Protein AF-X1DSF3-F1 (afdb_monomer_lite)

Organism: NCBI:txid412755

Sequence (59 aa):
MKSDFSNNFEIKIVYDDICAQPGFLMGFGFSALIFNNLSKTHLLFDTGGKGDILIHNIN

Secondary structure (DSSP, 8-state):
-----TTSEEEEEEE-S---STT----SS-EEEEEETTTTEEEEE---S-HHHHHHHH-

Foldseek 3Di:
DPPDCPPQKDKDWQEDCDDPDPQADYDAFTWIWMQGNVVRDIDIDDCGDDNVSSVSSVD

Structure (mmCIF, N/CA/C/O backbone):
data_AF-X1DSF3-F1
#
_entry.id   AF-X1DSF3-F1
#
loop_
_atom_site.group_PDB
_atom_site.id
_atom_sit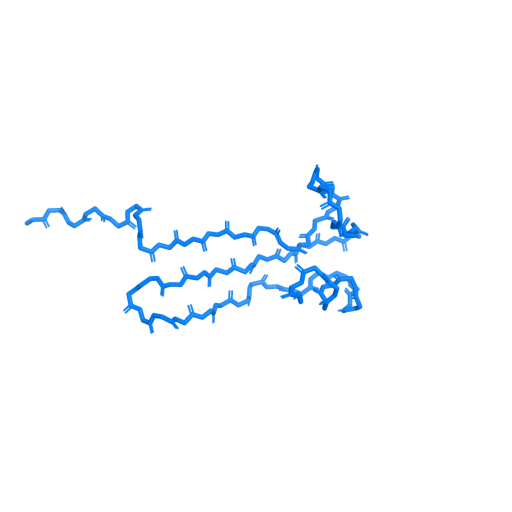e.type_symbol
_atom_site.label_atom_id
_atom_site.label_alt_id
_atom_site.label_comp_id
_atom_site.label_asym_id
_atom_site.label_entity_id
_atom_site.label_seq_id
_atom_site.pdbx_PDB_ins_code
_atom_site.Cartn_x
_atom_site.Cartn_y
_atom_site.Cartn_z
_atom_site.occupancy
_atom_site.B_iso_or_equiv
_atom_site.auth_seq_id
_atom_site.auth_comp_id
_atom_site.auth_asym_id
_atom_site.auth_atom_id
_atom_site.pdbx_PDB_model_num
ATOM 1 N N . MET A 1 1 ? -16.850 20.905 20.783 1.00 47.00 1 MET A N 1
ATOM 2 C CA . MET A 1 1 ? -15.438 20.463 20.796 1.00 47.00 1 MET A CA 1
ATOM 3 C C . MET A 1 1 ? -15.027 20.187 19.359 1.00 47.00 1 MET A C 1
ATOM 5 O O . MET A 1 1 ? -15.711 19.408 18.713 1.00 47.00 1 MET A O 1
ATOM 9 N N . LYS A 1 2 ? -13.991 20.849 18.828 1.00 48.41 2 LYS A N 1
ATOM 10 C CA . LYS A 1 2 ? -13.366 20.417 17.569 1.00 48.41 2 LYS A CA 1
ATOM 11 C C . LYS A 1 2 ? -12.490 19.215 17.917 1.00 48.41 2 LYS A C 1
ATOM 13 O O . LYS A 1 2 ? -11.525 19.386 18.652 1.00 48.41 2 LYS A O 1
ATOM 18 N N . SER A 1 3 ? -12.872 18.017 17.493 1.00 59.59 3 SER A N 1
ATOM 19 C CA . SER A 1 3 ? -11.997 16.851 17.595 1.00 59.59 3 SER A CA 1
ATOM 20 C C . SER A 1 3 ? -10.883 17.009 16.568 1.00 59.59 3 SER A C 1
ATOM 22 O O . SER A 1 3 ? -11.149 17.160 15.376 1.00 59.59 3 SER A O 1
ATOM 24 N N . ASP A 1 4 ? -9.645 17.030 17.043 1.00 67.50 4 ASP A N 1
ATOM 25 C CA . ASP A 1 4 ? -8.470 17.046 16.187 1.00 67.50 4 ASP A CA 1
ATOM 26 C C . ASP A 1 4 ? -8.281 15.636 15.609 1.00 67.50 4 ASP A C 1
ATOM 28 O O . ASP A 1 4 ? -7.926 14.696 16.318 1.00 67.50 4 ASP A O 1
ATOM 32 N N . PHE A 1 5 ? -8.638 15.458 14.335 1.00 66.00 5 PHE A N 1
ATOM 33 C CA . PHE A 1 5 ? -8.558 14.166 13.645 1.00 66.00 5 PHE A CA 1
ATOM 34 C C . PHE A 1 5 ? -7.151 13.852 13.120 1.00 66.00 5 PHE A C 1
ATOM 36 O O . PHE A 1 5 ? -6.945 12.773 12.566 1.00 66.00 5 PHE A O 1
ATOM 43 N N . SER A 1 6 ? -6.197 14.773 13.285 1.00 68.38 6 SER A N 1
ATOM 44 C CA . SER A 1 6 ? -4.872 14.722 12.656 1.00 68.38 6 SER A CA 1
ATOM 45 C C . SER A 1 6 ? -4.049 13.474 12.994 1.00 68.38 6 SER A C 1
ATOM 47 O O . SER A 1 6 ? -3.267 13.041 12.157 1.00 68.38 6 SER A O 1
ATOM 49 N N . ASN A 1 7 ? -4.278 12.840 14.150 1.00 75.56 7 ASN A N 1
ATOM 50 C CA . ASN A 1 7 ? -3.535 11.648 14.591 1.00 75.56 7 ASN A CA 1
ATOM 51 C C . ASN A 1 7 ? -4.326 10.329 14.484 1.00 75.56 7 ASN A C 1
ATOM 53 O O . ASN A 1 7 ? -3.873 9.287 14.956 1.00 75.56 7 ASN A O 1
ATOM 57 N N . ASN A 1 8 ? -5.523 10.346 13.891 1.00 90.06 8 ASN A N 1
ATOM 58 C CA . ASN A 1 8 ? -6.370 9.150 13.812 1.00 90.06 8 ASN A CA 1
ATOM 59 C C . ASN A 1 8 ? -6.049 8.248 12.617 1.00 90.06 8 ASN A C 1
ATOM 61 O O . ASN A 1 8 ? -6.553 7.128 12.555 1.00 90.06 8 ASN A O 1
ATOM 65 N N . PHE A 1 9 ? -5.226 8.715 11.681 1.00 93.88 9 PHE A N 1
ATOM 66 C CA . PHE A 1 9 ? -4.882 7.969 10.481 1.00 93.88 9 PHE A CA 1
ATOM 67 C C . PHE A 1 9 ? -3.391 8.071 10.194 1.00 93.88 9 PHE A C 1
ATOM 69 O O . PHE A 1 9 ? -2.827 9.162 10.203 1.00 93.88 9 PHE A O 1
ATOM 76 N N . GLU A 1 10 ? -2.778 6.932 9.899 1.00 94.19 10 GLU A N 1
ATOM 77 C CA . GLU A 1 10 ? -1.411 6.847 9.393 1.00 94.19 10 GLU A CA 1
ATOM 78 C C . GLU A 1 10 ? -1.476 6.413 7.932 1.00 94.19 10 GLU A C 1
ATOM 80 O O . GLU A 1 10 ? -2.169 5.45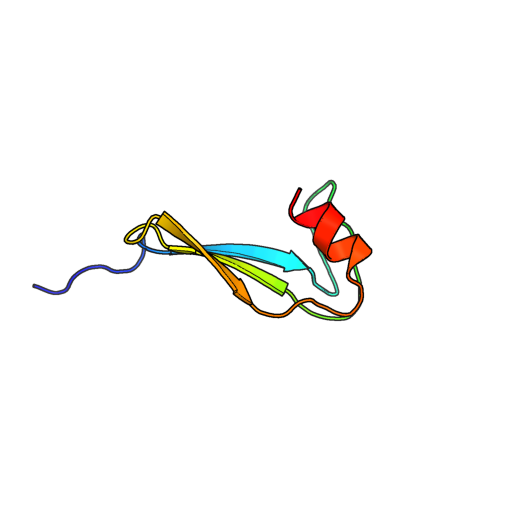2 7.596 1.00 94.19 10 GLU A O 1
ATOM 85 N N . ILE A 1 11 ? -0.785 7.137 7.055 1.00 93.62 11 ILE A N 1
ATOM 86 C CA . ILE A 1 11 ? -0.758 6.852 5.620 1.00 93.62 11 ILE A CA 1
ATOM 87 C C . ILE A 1 11 ? 0.667 6.473 5.247 1.00 93.62 11 ILE A C 1
ATOM 89 O O . ILE A 1 11 ? 1.595 7.258 5.438 1.00 93.62 11 ILE A O 1
ATOM 93 N N . LYS A 1 12 ? 0.829 5.277 4.685 1.00 93.94 12 LYS A N 1
ATOM 94 C CA . LYS A 1 12 ? 2.090 4.786 4.138 1.00 93.94 12 LYS A CA 1
ATOM 95 C C . LYS A 1 12 ? 1.921 4.569 2.642 1.00 93.94 12 LYS A C 1
ATOM 97 O O . LYS A 1 12 ? 1.098 3.758 2.227 1.00 93.94 12 LYS A O 1
ATOM 102 N N . ILE A 1 13 ? 2.708 5.271 1.834 1.00 95.25 13 ILE A N 1
ATOM 103 C CA . ILE A 1 13 ? 2.802 4.973 0.401 1.00 95.25 13 ILE A CA 1
ATOM 104 C C . ILE A 1 13 ? 3.596 3.674 0.274 1.00 95.25 13 ILE A C 1
ATOM 106 O O . ILE A 1 13 ? 4.720 3.585 0.765 1.00 95.25 13 ILE A O 1
ATOM 110 N N . VAL A 1 14 ? 2.979 2.653 -0.317 1.00 95.88 14 VAL A N 1
ATOM 111 C CA . VAL A 1 14 ? 3.562 1.309 -0.451 1.00 95.88 14 VAL A CA 1
ATOM 112 C C . VAL A 1 14 ? 3.847 0.93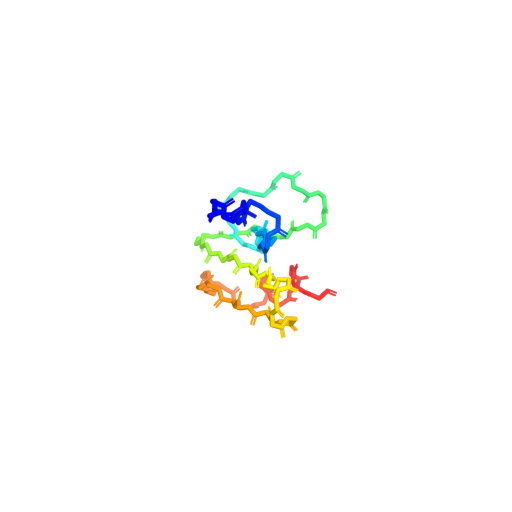1 -1.897 1.00 95.88 14 VAL A C 1
ATOM 114 O O . VAL A 1 14 ? 4.440 -0.108 -2.148 1.00 95.88 14 VAL A O 1
ATOM 117 N N . TYR A 1 15 ? 3.458 1.764 -2.856 1.00 97.38 15 TYR A N 1
ATOM 118 C CA . TYR A 1 15 ? 3.805 1.615 -4.262 1.00 97.38 15 TYR A CA 1
ATOM 119 C C . TYR A 1 15 ? 3.715 2.997 -4.911 1.00 97.38 15 TYR A C 1
ATOM 121 O O . TYR A 1 15 ? 2.715 3.690 -4.726 1.00 97.38 15 TYR A O 1
ATOM 129 N N . ASP A 1 16 ? 4.741 3.384 -5.660 1.00 96.94 16 ASP A N 1
ATOM 130 C CA . ASP A 1 16 ? 4.780 4.612 -6.456 1.00 96.94 16 ASP A CA 1
ATOM 131 C C . ASP A 1 16 ? 5.775 4.418 -7.616 1.00 96.94 16 ASP A C 1
ATOM 133 O O . ASP A 1 16 ? 6.638 3.527 -7.571 1.00 96.94 16 ASP A O 1
ATOM 137 N N . ASP A 1 17 ? 5.694 5.297 -8.608 1.00 96.06 17 ASP A N 1
ATOM 138 C CA . ASP A 1 17 ? 6.646 5.427 -9.706 1.00 96.06 17 ASP A CA 1
ATOM 139 C C . ASP A 1 17 ? 8.058 5.698 -9.168 1.00 96.06 17 ASP A C 1
ATOM 141 O O . ASP A 1 17 ? 9.049 5.229 -9.734 1.00 96.06 17 ASP A O 1
ATOM 145 N N . ILE A 1 18 ? 8.151 6.450 -8.062 1.00 92.38 18 ILE A N 1
ATOM 146 C CA . ILE A 1 18 ? 9.400 6.791 -7.379 1.00 92.38 18 ILE A CA 1
ATOM 147 C C . ILE A 1 18 ? 9.271 6.547 -5.879 1.00 92.38 18 ILE A C 1
ATOM 149 O O . ILE A 1 18 ? 8.517 7.222 -5.186 1.00 92.38 18 ILE A O 1
ATOM 153 N N . CYS A 1 19 ? 10.088 5.634 -5.350 1.00 84.31 19 CYS A N 1
ATOM 154 C CA . CYS A 1 19 ? 10.152 5.353 -3.921 1.00 84.31 19 CYS A CA 1
ATOM 155 C C . CYS A 1 19 ? 11.552 5.672 -3.383 1.00 84.31 19 CYS A C 1
ATOM 157 O O . CYS A 1 19 ? 12.538 5.062 -3.787 1.00 84.31 19 CYS A O 1
ATOM 159 N N . ALA A 1 20 ? 11.650 6.639 -2.467 1.00 81.50 20 ALA A N 1
ATOM 160 C CA . ALA A 1 20 ? 12.930 7.050 -1.879 1.00 81.50 20 ALA A CA 1
ATOM 161 C C . ALA A 1 20 ? 13.360 6.183 -0.677 1.00 81.50 20 ALA A C 1
ATOM 163 O O . ALA A 1 20 ? 14.453 6.365 -0.140 1.00 81.50 20 ALA A O 1
ATOM 164 N N . GLN A 1 21 ? 12.501 5.266 -0.219 1.00 86.75 21 GLN A N 1
ATOM 165 C CA . GLN A 1 21 ? 12.731 4.477 0.987 1.00 86.75 21 GLN A CA 1
ATOM 166 C C . GLN A 1 21 ? 13.567 3.218 0.682 1.00 86.75 21 GLN A C 1
ATOM 168 O O . GLN A 1 21 ? 13.171 2.416 -0.164 1.00 86.75 21 GLN A O 1
ATOM 173 N N . PRO A 1 22 ? 14.701 2.986 1.376 1.00 91.31 22 PRO A N 1
ATOM 174 C CA . PRO A 1 22 ? 15.509 1.785 1.173 1.00 91.31 22 PRO A CA 1
ATOM 175 C C . PRO A 1 22 ? 14.707 0.495 1.389 1.00 91.31 22 PRO A C 1
ATOM 177 O O . PRO A 1 22 ? 13.990 0.364 2.379 1.00 91.31 22 PRO A O 1
ATOM 180 N N . GLY A 1 23 ? 14.861 -0.464 0.472 1.00 92.12 23 GLY A N 1
ATOM 181 C CA . GLY A 1 23 ? 14.196 -1.773 0.525 1.00 92.12 23 GLY A CA 1
ATOM 182 C C . GLY A 1 23 ? 12.836 -1.846 -0.177 1.00 92.12 23 GLY A C 1
ATOM 183 O O . GLY A 1 23 ? 12.351 -2.954 -0.405 1.00 92.12 23 GLY A O 1
ATOM 184 N N . PHE A 1 24 ? 12.258 -0.706 -0.571 1.00 94.06 24 PHE A N 1
ATOM 185 C CA . PHE A 1 24 ? 11.038 -0.668 -1.376 1.00 94.06 24 PHE A CA 1
ATOM 186 C C . PHE A 1 24 ? 11.350 -0.889 -2.854 1.00 94.06 24 PHE A C 1
ATOM 188 O O . PHE A 1 24 ? 12.333 -0.373 -3.389 1.00 94.06 24 PHE A O 1
ATOM 195 N N . LEU A 1 25 ? 10.482 -1.644 -3.518 1.00 95.94 25 LEU A N 1
ATOM 196 C CA . LEU A 1 25 ? 10.481 -1.796 -4.966 1.00 95.94 25 LEU A CA 1
ATOM 197 C C . LEU A 1 25 ? 9.570 -0.737 -5.604 1.00 95.94 25 LEU A C 1
ATOM 199 O O . LEU A 1 25 ? 8.549 -0.351 -5.034 1.00 95.94 25 LEU A O 1
ATOM 203 N N . MET A 1 26 ? 9.947 -0.276 -6.797 1.00 95.19 26 MET A N 1
ATOM 204 C CA . MET A 1 26 ? 9.232 0.743 -7.575 1.00 95.19 26 MET A CA 1
ATOM 205 C C . MET A 1 26 ? 8.558 0.132 -8.802 1.00 95.19 26 MET A C 1
ATOM 207 O O . MET A 1 26 ? 9.075 -0.819 -9.392 1.00 95.19 26 MET A O 1
ATOM 211 N N . GLY A 1 27 ? 7.469 0.741 -9.260 1.00 94.44 27 GLY A N 1
ATOM 212 C CA . GLY A 1 27 ? 6.840 0.414 -10.535 1.00 94.44 27 GLY A CA 1
ATOM 213 C C . GLY A 1 27 ? 5.832 1.484 -10.936 1.00 94.44 27 GLY A C 1
ATOM 214 O O . GLY A 1 27 ? 5.491 2.326 -10.125 1.00 94.44 27 GLY A O 1
ATOM 215 N N . PHE A 1 28 ? 5.337 1.449 -12.176 1.00 96.56 28 PHE A N 1
ATOM 216 C CA . PHE A 1 28 ? 4.338 2.429 -12.614 1.00 96.56 28 PHE A CA 1
ATOM 217 C C . PHE A 1 28 ? 2.992 2.190 -11.914 1.00 96.56 28 PHE A C 1
ATOM 219 O O . PHE A 1 28 ? 2.493 1.056 -11.930 1.00 96.56 28 PHE A O 1
ATOM 226 N N . GLY A 1 29 ? 2.429 3.222 -11.290 1.00 96.06 29 GLY A N 1
ATOM 227 C CA . GLY A 1 29 ? 1.169 3.186 -10.546 1.00 96.06 29 GLY A CA 1
ATOM 228 C C . GLY A 1 29 ? 1.314 3.630 -9.090 1.00 96.06 29 GLY A C 1
ATOM 229 O O . GLY A 1 29 ? 2.368 4.080 -8.661 1.00 96.06 29 GLY A O 1
ATOM 230 N N . PHE A 1 30 ? 0.242 3.481 -8.312 1.00 97.25 30 PHE A N 1
ATOM 231 C CA . PHE A 1 30 ? 0.197 3.951 -6.931 1.00 97.25 30 PHE A CA 1
ATOM 232 C C . PHE A 1 30 ? -0.526 2.957 -6.020 1.00 97.25 30 PHE A C 1
ATOM 234 O O . PHE A 1 30 ? -1.470 2.287 -6.435 1.00 97.25 30 PHE A O 1
ATOM 241 N N . SER A 1 31 ? -0.092 2.869 -4.766 1.00 97.44 31 SER A N 1
ATOM 242 C CA . SER A 1 31 ? -0.848 2.219 -3.697 1.00 97.44 31 SER A CA 1
ATOM 243 C C . SER A 1 31 ? -0.465 2.804 -2.340 1.00 97.44 31 SER A C 1
ATOM 245 O O . SER A 1 31 ? 0.711 3.066 -2.062 1.00 97.44 31 SER A O 1
ATOM 247 N N . ALA A 1 32 ? -1.462 2.981 -1.475 1.00 97.12 32 ALA A N 1
ATOM 248 C CA . ALA A 1 32 ? -1.279 3.461 -0.113 1.00 97.12 32 ALA A CA 1
ATOM 249 C C . ALA A 1 32 ? -1.959 2.533 0.896 1.00 97.12 32 ALA A C 1
ATOM 251 O O . ALA A 1 32 ? -3.130 2.176 0.759 1.00 97.12 32 ALA A O 1
ATOM 252 N N . LEU A 1 33 ? -1.224 2.194 1.952 1.00 96.50 33 LEU A N 1
ATOM 253 C CA . LEU A 1 33 ? -1.752 1.511 3.119 1.00 96.50 33 LEU A CA 1
ATOM 254 C C . LEU A 1 33 ? -2.120 2.555 4.173 1.00 96.50 33 LEU A C 1
ATOM 256 O O . LEU A 1 33 ? -1.273 3.320 4.635 1.00 96.50 33 LEU A O 1
ATOM 260 N N . ILE A 1 34 ? -3.394 2.583 4.543 1.00 96.56 34 ILE A N 1
ATOM 261 C CA . ILE A 1 34 ? -3.952 3.538 5.495 1.00 96.56 34 ILE A CA 1
ATOM 262 C C . ILE A 1 34 ? -4.344 2.774 6.755 1.00 96.56 34 ILE A C 1
ATOM 264 O O . ILE A 1 34 ? -5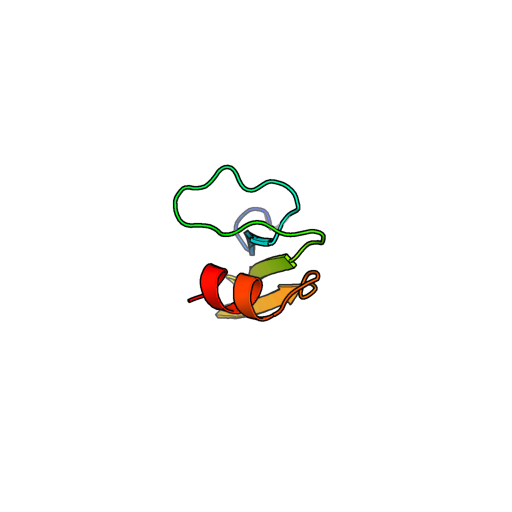.206 1.894 6.712 1.00 96.56 34 ILE A O 1
ATOM 268 N N . PHE A 1 35 ? -3.732 3.112 7.885 1.00 96.00 35 PHE A N 1
ATOM 269 C CA . PHE A 1 35 ? -4.102 2.570 9.185 1.00 96.00 35 PHE A CA 1
ATOM 270 C C . PHE A 1 35 ? -5.037 3.537 9.910 1.00 96.00 35 PHE A C 1
ATOM 272 O O . PHE A 1 35 ? -4.688 4.690 10.157 1.00 96.00 35 PHE A O 1
ATOM 279 N N . ASN A 1 36 ? -6.239 3.068 10.248 1.00 95.06 36 ASN A N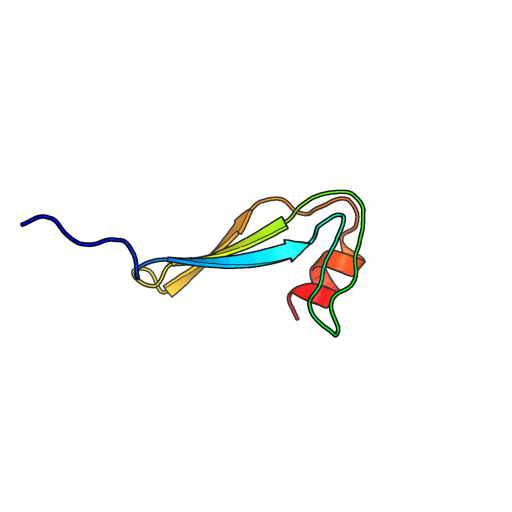 1
ATOM 280 C CA . ASN A 1 36 ? -7.196 3.811 11.060 1.00 95.06 36 ASN A CA 1
ATOM 281 C C . ASN A 1 36 ? -6.982 3.475 12.541 1.00 95.06 36 ASN A C 1
ATOM 283 O O . ASN A 1 36 ? -7.343 2.390 13.008 1.00 95.06 36 ASN A O 1
ATOM 287 N N . ASN A 1 37 ? -6.453 4.434 13.299 1.00 92.75 37 ASN A N 1
ATOM 288 C CA . ASN A 1 37 ? -6.174 4.290 14.723 1.00 92.75 37 ASN A CA 1
ATOM 289 C C . ASN A 1 37 ? -7.435 4.154 15.593 1.00 92.75 37 ASN A C 1
ATOM 291 O O . ASN A 1 37 ? -7.320 3.645 16.711 1.00 92.75 37 ASN A O 1
ATOM 295 N N . LEU A 1 38 ? -8.612 4.563 15.104 1.00 91.44 38 LEU A N 1
ATOM 296 C CA . LEU A 1 38 ? -9.886 4.475 15.828 1.00 91.44 38 LEU A CA 1
ATOM 297 C C . LEU A 1 38 ? -10.465 3.059 15.788 1.00 91.44 38 LEU A C 1
ATOM 299 O O . LEU A 1 38 ? -10.837 2.513 16.823 1.00 91.44 38 LEU A O 1
ATOM 303 N N . SER A 1 39 ? -10.532 2.459 14.598 1.00 95.00 39 SER A N 1
ATOM 304 C CA . SER A 1 39 ? -11.087 1.113 14.396 1.00 95.00 39 SER A CA 1
ATOM 305 C C . SER A 1 39 ? -10.038 0.004 14.449 1.00 95.00 39 SER A C 1
ATOM 307 O O . SER A 1 39 ? -10.407 -1.166 14.455 1.00 95.00 39 SER A O 1
ATOM 309 N N . LYS A 1 40 ? -8.743 0.351 14.479 1.00 95.00 40 LYS A N 1
ATOM 310 C CA . LYS A 1 40 ? -7.616 -0.593 14.387 1.00 95.00 40 LYS A CA 1
ATOM 311 C C . LYS A 1 40 ? -7.663 -1.447 13.116 1.00 95.00 40 LYS A C 1
ATOM 313 O O . LYS A 1 40 ? -7.320 -2.625 13.129 1.00 95.00 40 LYS A O 1
ATOM 318 N N . THR A 1 41 ? -8.081 -0.843 12.006 1.00 96.69 41 THR A N 1
ATOM 319 C CA . THR A 1 41 ? -8.205 -1.511 10.704 1.00 96.69 41 THR A CA 1
ATOM 320 C C . THR A 1 41 ? -7.261 -0.908 9.678 1.00 96.69 41 THR A C 1
ATOM 322 O O . THR A 1 41 ? -7.004 0.297 9.697 1.00 96.69 41 THR A O 1
ATOM 325 N N . HIS A 1 42 ? -6.826 -1.736 8.732 1.00 96.56 42 HIS A N 1
ATOM 326 C CA . HIS A 1 42 ? -6.096 -1.296 7.551 1.00 96.56 42 HIS A CA 1
ATOM 327 C C . HIS A 1 42 ? -7.047 -1.150 6.364 1.00 96.56 42 HIS A C 1
ATOM 329 O O . HIS A 1 42 ? -7.943 -1.973 6.176 1.00 96.56 42 HIS A O 1
ATOM 335 N N . LEU A 1 43 ? -6.828 -0.116 5.560 1.00 97.25 43 LEU A N 1
ATOM 336 C CA . LEU A 1 43 ? -7.426 0.054 4.245 1.00 97.25 43 LEU A CA 1
ATOM 337 C C . LEU A 1 43 ? -6.298 0.134 3.221 1.00 97.25 43 LEU A C 1
ATOM 339 O O . LEU A 1 43 ? -5.386 0.946 3.360 1.00 97.25 43 LEU A O 1
ATOM 343 N N . LEU A 1 44 ? -6.370 -0.715 2.203 1.00 97.50 44 LEU A N 1
ATOM 344 C CA . LEU A 1 44 ? -5.490 -0.649 1.046 1.00 97.50 44 LEU A CA 1
ATOM 345 C C . LEU A 1 44 ? -6.197 0.160 -0.041 1.00 97.50 44 LEU A C 1
ATOM 347 O O . LEU A 1 44 ? -7.263 -0.239 -0.512 1.00 97.50 44 LEU A O 1
ATOM 351 N N . PHE A 1 45 ? -5.631 1.309 -0.397 1.00 97.75 45 PHE A N 1
ATOM 352 C CA . PHE A 1 45 ? -6.121 2.134 -1.493 1.00 97.75 45 PHE A CA 1
ATOM 353 C C . PHE A 1 45 ? -5.275 1.887 -2.741 1.00 97.75 45 PHE A C 1
ATOM 355 O O . PHE A 1 45 ? -4.073 2.154 -2.726 1.00 97.75 45 PHE A O 1
ATOM 362 N N . ASP A 1 46 ? -5.936 1.414 -3.802 1.00 97.75 46 ASP A N 1
ATOM 363 C CA . ASP A 1 46 ? -5.336 0.993 -5.076 1.00 97.75 46 ASP A CA 1
ATOM 364 C C . ASP A 1 46 ? -4.294 -0.138 -4.916 1.00 97.75 46 ASP A C 1
ATOM 366 O O . ASP A 1 46 ? -3.905 -0.515 -3.808 1.00 97.75 46 ASP A O 1
ATOM 370 N N . THR A 1 47 ? -3.870 -0.740 -6.023 1.00 97.19 47 THR A N 1
ATOM 371 C CA . THR A 1 47 ? -2.958 -1.896 -6.036 1.00 97.19 47 THR A CA 1
ATOM 372 C C . THR A 1 47 ? -1.735 -1.705 -6.930 1.00 97.19 47 THR A C 1
ATOM 374 O O . THR A 1 47 ? -0.938 -2.631 -7.084 1.00 97.19 47 THR A O 1
ATOM 377 N N . GLY A 1 48 ? -1.570 -0.521 -7.524 1.00 96.12 48 GLY A N 1
ATOM 378 C CA . GLY A 1 48 ? -0.505 -0.249 -8.484 1.00 96.12 48 GLY A CA 1
ATOM 379 C C . GLY A 1 48 ? -0.609 -1.103 -9.753 1.00 96.12 48 GLY A C 1
ATOM 380 O O . GLY A 1 48 ? -1.636 -1.720 -10.043 1.00 96.12 48 GLY A O 1
ATOM 381 N N . GLY A 1 49 ? 0.473 -1.131 -10.536 1.00 96.81 49 GLY A N 1
ATOM 382 C CA . GLY A 1 49 ? 0.521 -1.855 -11.812 1.00 96.81 49 GLY A CA 1
ATOM 383 C C . GLY A 1 49 ? 0.962 -3.320 -11.717 1.00 96.81 49 GLY A C 1
ATOM 384 O O . GLY A 1 49 ? 0.791 -4.068 -12.681 1.00 96.81 49 GLY A O 1
ATOM 385 N N . LYS A 1 50 ? 1.562 -3.739 -10.594 1.00 96.75 50 LYS A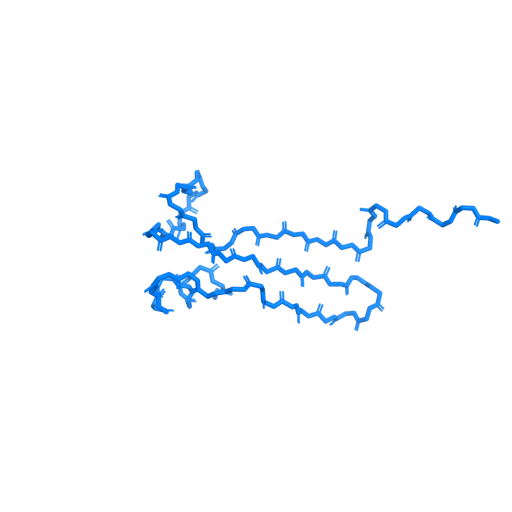 N 1
ATOM 386 C CA . LYS A 1 50 ? 2.153 -5.075 -10.423 1.00 96.75 50 LYS A CA 1
ATOM 387 C C . LYS A 1 50 ? 2.007 -5.595 -8.989 1.00 96.75 50 LYS A C 1
ATOM 389 O O . LYS A 1 50 ? 2.540 -5.013 -8.047 1.00 96.75 50 LYS A O 1
ATOM 394 N N . GLY A 1 51 ? 1.303 -6.717 -8.835 1.00 96.12 51 GLY A N 1
ATOM 395 C CA . GLY A 1 51 ? 0.961 -7.275 -7.522 1.00 96.12 51 GLY A CA 1
ATOM 396 C C . GLY A 1 51 ? 2.145 -7.838 -6.728 1.00 96.12 51 GLY A C 1
ATOM 397 O O . GLY A 1 51 ? 2.120 -7.801 -5.505 1.00 96.12 51 GLY A O 1
ATOM 398 N N . ASP A 1 52 ? 3.195 -8.322 -7.388 1.00 97.00 52 ASP A N 1
ATOM 399 C CA . ASP A 1 52 ? 4.415 -8.831 -6.746 1.00 97.00 52 ASP A CA 1
ATOM 400 C C . ASP A 1 52 ? 5.198 -7.727 -6.018 1.00 97.00 52 ASP A C 1
ATOM 402 O O . ASP A 1 52 ? 5.603 -7.914 -4.873 1.00 97.00 52 ASP A O 1
ATOM 406 N N . ILE A 1 53 ? 5.339 -6.554 -6.642 1.00 96.38 53 ILE A N 1
ATOM 407 C CA . ILE A 1 53 ? 5.946 -5.363 -6.026 1.00 96.38 53 ILE A CA 1
ATOM 408 C C . ILE A 1 53 ? 5.118 -4.904 -4.823 1.00 96.38 53 ILE A C 1
ATOM 410 O O . ILE A 1 53 ? 5.675 -4.624 -3.763 1.00 96.38 53 ILE A O 1
ATOM 414 N N . LEU A 1 54 ? 3.788 -4.863 -4.967 1.00 96.75 54 LEU A N 1
ATOM 415 C CA . LEU A 1 54 ? 2.899 -4.503 -3.866 1.00 96.75 54 LEU A CA 1
ATOM 416 C C . LEU A 1 54 ? 3.060 -5.463 -2.681 1.00 96.75 54 LEU A C 1
ATOM 418 O O . LEU A 1 54 ? 3.275 -5.006 -1.563 1.00 96.75 54 LEU A O 1
ATOM 422 N N . ILE A 1 55 ? 2.987 -6.776 -2.923 1.00 96.88 55 ILE A N 1
ATOM 423 C CA . ILE A 1 55 ? 3.135 -7.807 -1.884 1.00 96.88 55 ILE A CA 1
ATOM 424 C C . ILE A 1 55 ? 4.505 -7.700 -1.202 1.00 96.88 55 ILE A C 1
ATOM 426 O O . ILE A 1 55 ? 4.580 -7.807 0.018 1.00 96.88 55 ILE A O 1
ATOM 430 N N . HIS A 1 56 ? 5.580 -7.449 -1.959 1.00 96.31 56 HIS A N 1
ATOM 431 C CA . HIS A 1 56 ? 6.916 -7.217 -1.397 1.00 96.31 56 HIS A CA 1
ATOM 432 C C . HIS A 1 56 ? 6.953 -5.999 -0.462 1.00 96.31 56 HIS A C 1
ATOM 434 O O . HIS A 1 56 ? 7.545 -6.081 0.606 1.00 96.31 56 HIS A O 1
ATOM 440 N N . ASN A 1 57 ? 6.312 -4.887 -0.835 1.00 95.62 57 ASN A N 1
ATOM 441 C CA . ASN A 1 57 ? 6.368 -3.629 -0.079 1.00 95.62 57 ASN A CA 1
ATOM 442 C C . ASN A 1 57 ? 5.470 -3.595 1.180 1.00 95.62 57 ASN A C 1
ATOM 444 O O . ASN A 1 57 ? 5.657 -2.724 2.040 1.00 95.62 57 ASN A O 1
ATOM 448 N N . ILE A 1 58 ? 4.472 -4.486 1.280 1.00 94.25 58 ILE A N 1
ATOM 449 C CA . ILE A 1 58 ? 3.543 -4.562 2.428 1.00 94.25 58 ILE A CA 1
ATOM 450 C C . ILE A 1 58 ? 3.857 -5.688 3.425 1.00 94.25 58 ILE A C 1
ATOM 452 O O . ILE A 1 58 ? 3.280 -5.671 4.514 1.00 94.25 58 ILE A O 1
ATOM 456 N N . ASN A 1 59 ? 4.721 -6.642 3.061 1.00 86.12 59 ASN A N 1
ATOM 457 C CA . ASN A 1 59 ? 5.237 -7.687 3.958 1.00 86.12 59 ASN A CA 1
ATOM 458 C C . ASN A 1 59 ? 6.344 -7.152 4.877 1.00 86.12 59 ASN A C 1
ATOM 460 O O . ASN A 1 59 ? 6.443 -7.672 6.010 1.00 86.12 59 ASN A O 1
#

Radius of gyration: 13.31 Å; chains: 1; bounding box: 31×29×33 Å

pLDDT: mean 90.78, std 11.63, range [47.0, 97.75]

InterPro domains:
  IPR036866 Ribonuclease Z/Hydroxyacylglutathione hydrolase-like [G3DSA:3.60.15.10] (2-59)